Protein AF-A0A661PBF1-F1 (afdb_monomer_lite)

Foldseek 3Di:
DVVVVVVVVVVVVVVVVVVVVVVVVVPPPDLCCVVCCPVPVPVSVVCCPDVCVVVVNDPCLFFNDQDDDPPVSVSTDPGDLVSVCVPPVVVSVVCCPDPVVVVVVVVVVDPDD

Sequence (113 aa):
MKFRRFLLLVSAVAFVLALTISAQVMAAENSCISCHEKVSPGQVADWRTSKHAAEDITCADCHGSKHQKANDGDLAVLPSEHVCAECHEEQFTQFSKGKHNFGWTSLNALPIT

Radius of gyration: 22.79 Å; chains: 1; bounding box: 65×49×36 Å

pLDDT: mean 86.21, std 13.35, range [48.28, 98.31]

Secondary structure (DSSP, 8-state):
-HHHHHHHHHHHHHHHHHHHHHHHHTT---HHHHHHHHH-HHHHHHHHHSHHHHTT--HHHHH-S---STT-GGGS----HHHHHTT-HHHHHHHHHSTHHHHHHHHHTS---

Structure (mmCIF, N/CA/C/O backbone):
data_AF-A0A661PBF1-F1
#
_entry.id   AF-A0A661PBF1-F1
#
loop_
_atom_site.group_PDB
_atom_site.id
_atom_site.type_symbol
_atom_site.label_atom_id
_atom_site.label_alt_id
_atom_site.label_comp_id
_atom_site.label_asym_id
_atom_site.label_entity_id
_atom_site.label_seq_id
_atom_site.pdbx_PDB_ins_code
_atom_site.Cartn_x
_atom_site.Cartn_y
_atom_site.Cartn_z
_atom_site.occupancy
_atom_site.B_iso_or_equiv
_atom_site.auth_seq_id
_atom_site.auth_comp_id
_atom_site.auth_asym_id
_atom_site.auth_atom_id
_atom_site.pdbx_PDB_model_num
ATOM 1 N N . MET A 1 1 ? 43.554 -39.290 14.545 1.00 58.78 1 MET A N 1
ATOM 2 C CA . MET A 1 1 ? 43.744 -37.816 14.443 1.00 58.78 1 MET A CA 1
ATOM 3 C C . MET A 1 1 ? 43.283 -37.226 13.105 1.00 58.78 1 MET A C 1
ATOM 5 O O . MET A 1 1 ? 42.611 -36.205 13.129 1.00 58.78 1 MET A O 1
ATOM 9 N N . LYS A 1 2 ? 43.584 -37.845 11.950 1.00 63.50 2 LYS A N 1
ATOM 10 C CA . LYS A 1 2 ? 43.161 -37.347 10.622 1.00 63.50 2 LYS A CA 1
ATOM 11 C C . LYS A 1 2 ? 41.641 -37.437 10.375 1.00 63.50 2 LYS A C 1
ATOM 13 O O . LYS A 1 2 ? 41.062 -36.479 9.891 1.00 63.50 2 LYS A O 1
ATOM 18 N N . PHE A 1 3 ? 40.987 -38.515 10.819 1.00 68.75 3 PHE A N 1
ATOM 19 C CA . PHE A 1 3 ? 39.536 -38.724 10.650 1.00 68.75 3 PHE A CA 1
ATOM 20 C C . PHE A 1 3 ? 38.662 -37.738 11.450 1.00 68.75 3 PHE A C 1
ATOM 22 O O . PHE A 1 3 ? 37.715 -37.172 10.923 1.00 68.75 3 PHE A O 1
ATOM 29 N N . ARG A 1 4 ? 39.037 -37.440 12.702 1.00 72.69 4 ARG A N 1
ATOM 30 C CA . ARG A 1 4 ? 38.363 -36.419 13.527 1.00 72.69 4 ARG A CA 1
ATOM 31 C C . ARG A 1 4 ? 38.553 -35.005 12.965 1.00 72.69 4 ARG A C 1
ATOM 33 O O . ARG A 1 4 ? 37.629 -34.211 13.017 1.00 72.69 4 ARG A O 1
ATOM 40 N N . ARG A 1 5 ? 39.722 -34.703 12.385 1.00 70.62 5 ARG A N 1
ATOM 41 C CA . ARG A 1 5 ? 39.964 -33.438 11.668 1.00 70.62 5 ARG A CA 1
ATOM 42 C C . ARG A 1 5 ? 39.138 -33.354 10.382 1.00 70.62 5 ARG A C 1
ATOM 44 O O . ARG A 1 5 ? 38.572 -32.308 10.116 1.00 70.62 5 ARG A O 1
ATOM 51 N N . PHE A 1 6 ? 39.009 -34.455 9.645 1.00 75.62 6 PHE A N 1
ATOM 52 C CA . PHE A 1 6 ? 38.157 -34.535 8.458 1.00 75.62 6 PHE A CA 1
ATOM 53 C C . PHE A 1 6 ? 36.674 -34.304 8.794 1.00 75.62 6 PHE A C 1
ATOM 55 O O . PHE A 1 6 ? 36.042 -33.456 8.180 1.00 75.62 6 PHE A O 1
ATOM 62 N N . LEU A 1 7 ? 36.146 -34.958 9.834 1.00 75.31 7 LEU A N 1
ATOM 63 C CA . LEU A 1 7 ? 34.768 -34.749 10.302 1.00 75.31 7 LEU A CA 1
ATOM 64 C C . LEU A 1 7 ? 34.504 -33.309 10.773 1.00 75.31 7 LEU A C 1
ATOM 66 O O . LEU A 1 7 ? 33.450 -32.752 10.479 1.00 75.31 7 LEU A O 1
ATOM 70 N N . LEU A 1 8 ? 35.464 -32.689 11.467 1.00 78.00 8 LEU A N 1
ATOM 71 C CA . LEU A 1 8 ? 35.354 -31.288 11.887 1.00 78.00 8 LEU A CA 1
ATOM 72 C C . LEU A 1 8 ? 35.355 -30.325 10.693 1.00 78.00 8 LEU A C 1
ATOM 74 O O . LEU A 1 8 ? 34.602 -29.357 10.703 1.00 78.00 8 LEU A O 1
ATOM 78 N N . LEU A 1 9 ? 36.149 -30.606 9.656 1.00 79.50 9 LEU A N 1
ATOM 79 C CA . LEU A 1 9 ? 36.166 -29.807 8.429 1.00 79.50 9 LEU A CA 1
ATOM 80 C C . LEU A 1 9 ? 34.854 -29.942 7.647 1.00 79.50 9 LEU A C 1
ATOM 82 O O . LEU A 1 9 ? 34.312 -28.934 7.213 1.00 79.50 9 LEU A O 1
ATOM 86 N N . VAL A 1 10 ? 34.301 -31.153 7.524 1.00 82.19 10 VAL A N 1
ATOM 87 C CA . VAL A 1 10 ? 33.008 -31.375 6.850 1.00 82.19 10 VAL A CA 1
ATOM 88 C C . VAL A 1 10 ? 31.867 -30.671 7.592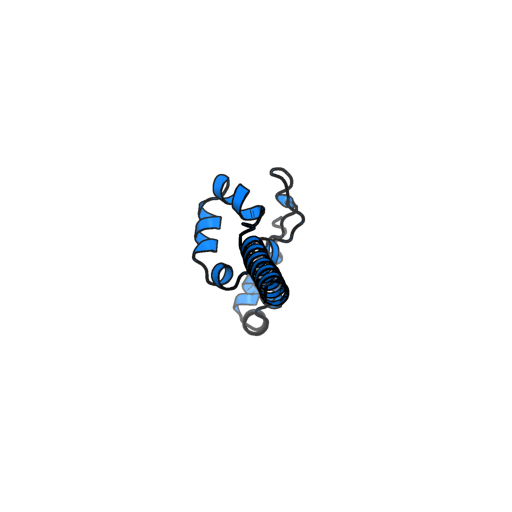 1.00 82.19 10 VAL A C 1
ATOM 90 O O . VAL A 1 10 ? 31.043 -30.016 6.962 1.00 82.19 10 VAL A O 1
ATOM 93 N N . SER A 1 11 ? 31.849 -30.742 8.927 1.00 78.94 11 SER A N 1
ATOM 94 C CA . SER A 1 11 ? 30.849 -30.049 9.751 1.00 78.94 11 SER A CA 1
ATOM 95 C C . SER A 1 11 ? 30.965 -28.522 9.647 1.00 78.94 11 SER A C 1
ATOM 97 O O . SER A 1 11 ? 29.961 -27.835 9.477 1.00 78.94 11 SER A O 1
ATOM 99 N N . ALA A 1 12 ? 32.189 -27.982 9.652 1.00 82.56 12 ALA A N 1
ATOM 100 C CA . ALA A 1 12 ? 32.421 -26.550 9.467 1.00 82.56 12 ALA A CA 1
ATOM 101 C C . ALA A 1 12 ? 31.986 -26.065 8.073 1.00 82.56 12 ALA A C 1
ATOM 103 O O . ALA A 1 12 ? 31.361 -25.015 7.961 1.00 82.56 12 ALA A O 1
ATOM 104 N N . VAL A 1 13 ? 32.257 -26.845 7.020 1.00 83.69 13 VAL A N 1
ATOM 105 C CA . VAL A 1 13 ? 31.804 -26.533 5.655 1.00 83.69 13 VAL A CA 1
ATOM 106 C C . VAL A 1 13 ? 30.278 -26.581 5.558 1.00 83.69 13 VAL A C 1
ATOM 108 O O . VAL A 1 13 ? 29.688 -25.670 4.987 1.00 83.69 13 VAL A O 1
ATOM 111 N N . ALA A 1 14 ? 29.624 -27.581 6.157 1.00 82.38 14 ALA A N 1
ATOM 112 C CA . ALA A 1 14 ? 28.163 -27.669 6.186 1.00 82.38 14 ALA A CA 1
ATOM 113 C C . ALA A 1 14 ? 27.521 -26.495 6.949 1.00 82.38 14 ALA A C 1
ATOM 115 O O . ALA A 1 14 ? 26.507 -25.956 6.510 1.00 82.38 14 ALA A O 1
ATOM 116 N N . PHE A 1 15 ? 28.134 -26.059 8.053 1.00 81.19 15 PHE A N 1
ATOM 117 C CA . PHE A 1 15 ? 27.676 -24.908 8.829 1.00 81.19 15 PHE A CA 1
ATOM 118 C C . PHE A 1 15 ? 27.818 -23.592 8.050 1.00 81.19 15 PHE A C 1
ATOM 120 O O . PHE A 1 15 ? 26.872 -22.810 7.993 1.00 81.19 15 PHE A O 1
ATOM 127 N N . VAL A 1 16 ? 28.956 -23.372 7.381 1.00 81.00 16 VAL A N 1
ATOM 128 C CA . VAL A 1 16 ? 29.162 -22.202 6.507 1.00 81.00 16 VAL A CA 1
ATOM 129 C C . VAL A 1 16 ? 28.170 -22.212 5.343 1.00 81.00 16 VAL A C 1
ATOM 131 O O . VAL A 1 16 ? 27.578 -21.177 5.046 1.00 81.00 16 VAL A O 1
ATOM 134 N N . LEU A 1 17 ? 27.923 -23.375 4.733 1.00 77.94 17 LEU A N 1
ATOM 135 C CA . LEU A 1 17 ? 26.962 -23.504 3.638 1.00 77.94 17 LEU A CA 1
ATOM 136 C C . LEU A 1 17 ? 25.526 -23.173 4.097 1.00 77.94 17 LEU A C 1
ATOM 138 O O . LEU A 1 17 ? 24.812 -22.444 3.409 1.00 77.94 17 LEU A O 1
ATOM 142 N N . ALA A 1 18 ? 25.126 -23.625 5.290 1.00 74.75 18 ALA A N 1
ATOM 143 C CA . ALA A 1 18 ? 23.822 -23.308 5.880 1.00 74.75 18 ALA A CA 1
ATOM 144 C C . ALA A 1 18 ? 23.659 -21.805 6.195 1.00 74.75 18 ALA A C 1
ATOM 146 O O . ALA A 1 18 ? 22.596 -21.226 5.954 1.00 74.75 18 ALA A O 1
ATOM 147 N N . LEU A 1 19 ? 24.728 -21.153 6.663 1.00 68.69 19 LEU A N 1
ATOM 148 C CA . LEU A 1 19 ? 24.771 -19.701 6.868 1.00 68.69 19 LEU A CA 1
ATOM 149 C C . LEU A 1 19 ? 24.626 -18.925 5.552 1.00 68.69 19 LEU A C 1
ATOM 151 O O . LEU A 1 19 ? 23.881 -17.949 5.501 1.00 68.69 19 LEU A O 1
ATOM 155 N N . THR A 1 20 ? 25.279 -19.371 4.474 1.00 65.50 20 THR A N 1
ATOM 156 C CA . THR A 1 20 ? 25.177 -18.694 3.169 1.00 65.50 20 THR A CA 1
ATOM 157 C C . THR A 1 20 ? 23.801 -18.829 2.520 1.00 65.50 20 THR A C 1
ATOM 159 O O . THR A 1 20 ? 23.336 -17.877 1.902 1.00 65.50 20 THR A O 1
ATOM 162 N N . ILE A 1 21 ? 23.116 -19.962 2.701 1.00 62.50 21 ILE A N 1
ATOM 163 C CA . ILE A 1 21 ? 21.771 -20.181 2.143 1.00 62.50 21 ILE A CA 1
ATOM 164 C C . ILE A 1 21 ? 20.742 -19.295 2.858 1.00 62.50 21 ILE A C 1
ATOM 166 O O . ILE A 1 21 ? 19.878 -18.704 2.214 1.00 62.50 21 ILE A O 1
ATOM 170 N N . SER A 1 22 ? 20.878 -19.136 4.177 1.00 58.19 22 SER A N 1
ATOM 171 C CA . SER A 1 22 ? 19.991 -18.279 4.976 1.00 58.19 22 SER A CA 1
ATOM 172 C C . SER A 1 22 ? 20.070 -16.802 4.556 1.00 58.19 22 SER A C 1
ATOM 174 O O . SER A 1 22 ? 19.063 -16.100 4.569 1.00 58.19 22 SER A O 1
ATOM 176 N N . ALA A 1 23 ? 21.244 -16.333 4.119 1.00 56.50 23 ALA A N 1
ATOM 177 C CA . ALA A 1 23 ? 21.439 -14.956 3.665 1.00 56.50 23 ALA A CA 1
ATOM 178 C C . ALA A 1 23 ? 20.782 -14.655 2.303 1.00 56.50 23 ALA A C 1
ATOM 180 O O . ALA A 1 23 ? 20.398 -13.516 2.050 1.00 56.50 23 ALA A O 1
ATOM 181 N N . GLN A 1 24 ? 20.622 -15.654 1.426 1.00 52.22 24 GLN A N 1
ATOM 182 C CA . GLN A 1 24 ? 20.016 -15.449 0.103 1.00 52.22 24 GLN A CA 1
ATOM 183 C C . GLN A 1 24 ? 18.490 -15.293 0.156 1.00 52.22 24 GLN A C 1
ATOM 185 O O . GLN A 1 24 ? 17.918 -14.650 -0.718 1.00 52.22 24 GLN A O 1
ATOM 190 N N . V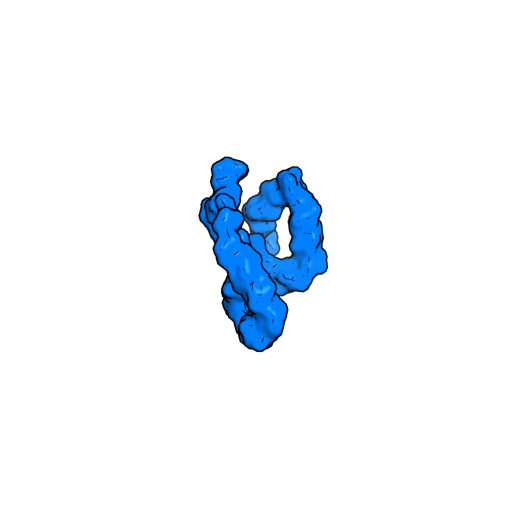AL A 1 25 ? 17.835 -15.824 1.192 1.00 53.03 25 VAL A N 1
ATOM 191 C CA . VAL A 1 25 ? 16.380 -15.685 1.388 1.00 53.03 25 VAL A CA 1
ATOM 192 C C . VAL A 1 25 ? 15.992 -14.248 1.765 1.00 53.03 25 VAL A C 1
ATOM 194 O O . VAL A 1 25 ? 14.905 -13.800 1.425 1.00 53.03 25 VAL A O 1
ATOM 197 N N . MET A 1 26 ? 16.901 -13.490 2.385 1.00 51.28 26 MET A N 1
ATOM 198 C CA . MET A 1 26 ? 16.665 -12.101 2.811 1.00 51.28 26 MET A CA 1
ATOM 199 C C . MET A 1 26 ? 16.896 -11.061 1.702 1.00 51.28 26 MET A C 1
ATOM 201 O O . MET A 1 26 ? 16.643 -9.880 1.912 1.00 51.28 26 MET A O 1
ATOM 205 N N . ALA A 1 27 ? 17.408 -11.474 0.537 1.00 48.28 27 ALA A N 1
ATOM 206 C CA . ALA A 1 27 ? 17.859 -10.570 -0.526 1.00 48.28 27 ALA A CA 1
ATOM 207 C C . ALA A 1 27 ? 17.042 -10.670 -1.825 1.00 48.28 27 ALA A C 1
ATOM 209 O O . ALA A 1 27 ? 17.430 -10.091 -2.841 1.00 48.28 27 ALA A O 1
ATOM 210 N N . ALA A 1 28 ? 15.918 -11.391 -1.820 1.00 51.19 28 ALA A N 1
ATOM 211 C CA . ALA A 1 28 ? 14.962 -11.300 -2.913 1.00 51.19 28 ALA A CA 1
ATOM 212 C C . ALA A 1 28 ? 14.197 -9.978 -2.772 1.00 51.19 28 ALA A C 1
ATOM 214 O O . ALA A 1 28 ? 13.116 -9.926 -2.191 1.00 51.19 28 ALA A O 1
ATOM 215 N N . GLU A 1 29 ? 14.787 -8.892 -3.278 1.00 59.62 29 GLU A N 1
ATOM 216 C CA . GLU A 1 29 ? 14.052 -7.657 -3.530 1.00 59.62 29 GLU A CA 1
ATOM 217 C C . GLU A 1 29 ? 12.770 -8.020 -4.293 1.00 59.62 29 GLU A C 1
ATOM 219 O O . GLU A 1 29 ? 12.824 -8.673 -5.340 1.00 59.62 29 GLU A O 1
ATOM 224 N N . ASN A 1 30 ? 11.613 -7.674 -3.720 1.00 75.75 30 ASN A N 1
ATOM 225 C CA . ASN A 1 30 ? 10.319 -8.045 -4.275 1.00 75.75 30 ASN A CA 1
ATOM 226 C C . ASN A 1 30 ? 10.255 -7.619 -5.753 1.00 75.75 30 ASN A C 1
ATOM 228 O O . ASN A 1 30 ? 10.550 -6.470 -6.089 1.00 75.75 30 ASN A O 1
ATOM 232 N N . SER A 1 31 ? 9.839 -8.537 -6.631 1.00 86.62 31 SER A N 1
ATOM 233 C CA . SER A 1 31 ? 9.632 -8.281 -8.062 1.00 86.62 31 SER A CA 1
ATOM 234 C C . SER A 1 31 ? 8.853 -6.986 -8.340 1.00 86.62 31 SER A C 1
ATOM 236 O O . SER A 1 31 ? 9.199 -6.268 -9.282 1.00 86.62 31 SER A O 1
ATOM 238 N N . CYS A 1 32 ? 7.900 -6.624 -7.468 1.00 93.75 32 CYS A N 1
ATOM 239 C CA . CYS A 1 32 ? 7.168 -5.361 -7.512 1.00 93.75 32 CYS A CA 1
ATOM 240 C C . CYS A 1 32 ? 8.114 -4.149 -7.470 1.00 93.75 32 CYS A C 1
ATOM 242 O O . CYS A 1 32 ? 8.042 -3.283 -8.337 1.00 93.75 32 CYS A O 1
ATOM 244 N N . ILE A 1 33 ? 9.048 -4.110 -6.515 1.00 95.12 33 ILE A N 1
ATOM 245 C CA . ILE A 1 33 ? 9.965 -2.981 -6.287 1.00 95.12 33 ILE A CA 1
ATOM 246 C C . ILE A 1 33 ? 10.880 -2.779 -7.495 1.00 95.12 33 ILE A C 1
ATOM 248 O O . ILE A 1 33 ? 11.001 -1.661 -7.987 1.00 95.12 33 ILE A O 1
ATOM 252 N N . SER A 1 34 ? 11.447 -3.857 -8.041 1.00 93.06 34 SER A N 1
ATOM 253 C CA . SER A 1 34 ? 12.406 -3.780 -9.158 1.00 93.06 34 SER A CA 1
ATOM 254 C C . SER A 1 34 ? 11.850 -3.089 -10.419 1.00 93.06 34 SER A C 1
ATOM 256 O O . SER A 1 34 ? 12.592 -2.470 -11.195 1.00 93.06 34 SER A O 1
ATOM 258 N N . CYS A 1 35 ? 10.534 -3.198 -10.636 1.00 94.75 35 CYS A N 1
ATOM 259 C CA . CYS A 1 35 ? 9.819 -2.531 -11.718 1.00 94.75 35 CYS A CA 1
ATOM 260 C C . CYS A 1 35 ? 9.296 -1.157 -11.272 1.00 94.75 35 CYS A C 1
ATOM 262 O O . CYS A 1 35 ? 9.537 -0.152 -11.946 1.00 94.75 35 CYS A O 1
ATOM 264 N N . HIS A 1 36 ? 8.636 -1.091 -10.112 1.00 96.56 36 HIS A N 1
ATOM 265 C CA . HIS A 1 36 ? 8.004 0.127 -9.602 1.00 96.56 36 HIS A CA 1
ATOM 266 C C . HIS A 1 36 ? 8.987 1.213 -9.182 1.00 96.56 36 HIS A C 1
ATOM 268 O O . HIS A 1 36 ? 8.637 2.387 -9.222 1.00 96.56 36 HIS A O 1
ATOM 274 N N . GLU A 1 37 ? 10.235 0.880 -8.880 1.00 96.56 37 GLU A N 1
ATOM 275 C CA . GLU A 1 37 ? 11.274 1.885 -8.667 1.00 96.56 37 GLU A CA 1
ATOM 276 C C . GLU A 1 37 ? 11.564 2.680 -9.949 1.00 96.56 37 GLU A C 1
ATOM 278 O O . GLU A 1 37 ? 11.951 3.843 -9.889 1.00 96.56 37 GLU A O 1
ATOM 283 N N . LYS A 1 38 ? 11.318 2.086 -11.123 1.00 96.19 38 LYS A N 1
ATOM 284 C CA . LYS A 1 38 ? 11.505 2.748 -12.420 1.00 96.19 38 LYS A CA 1
ATOM 285 C C . LYS A 1 38 ? 10.263 3.521 -12.850 1.00 96.19 38 LYS A C 1
ATOM 287 O O . LYS A 1 38 ? 10.396 4.614 -13.392 1.00 96.19 38 LYS A O 1
ATOM 292 N N . VAL A 1 39 ? 9.069 2.957 -12.642 1.00 96.31 39 VAL A N 1
ATOM 293 C CA . VAL A 1 39 ? 7.811 3.548 -13.144 1.00 96.31 39 VAL A CA 1
ATOM 294 C C . VAL A 1 39 ? 7.098 4.446 -12.130 1.00 96.31 39 VAL A C 1
ATOM 296 O O . VAL A 1 39 ? 6.383 5.363 -12.522 1.00 96.31 39 VAL A O 1
ATOM 299 N N . SER A 1 40 ? 7.308 4.224 -10.833 1.00 96.31 40 SER A N 1
ATOM 300 C CA . SER A 1 40 ? 6.695 4.972 -9.730 1.00 96.31 40 SER A CA 1
ATOM 301 C C . SER A 1 40 ? 7.679 5.154 -8.556 1.00 96.31 40 SER A C 1
ATOM 303 O O . SER A 1 40 ? 7.383 4.728 -7.435 1.00 96.31 40 SER A O 1
ATOM 305 N N . PRO A 1 41 ? 8.848 5.789 -8.779 1.00 97.50 41 PRO A N 1
ATOM 306 C CA . PRO A 1 41 ? 9.928 5.873 -7.788 1.00 97.50 41 PRO A CA 1
ATOM 307 C C . PRO A 1 41 ? 9.494 6.492 -6.456 1.00 97.50 41 PRO A C 1
ATOM 309 O O . PRO A 1 41 ? 9.938 6.045 -5.403 1.00 97.50 41 PRO A O 1
ATOM 312 N N . GLY A 1 42 ? 8.599 7.487 -6.490 1.00 98.19 42 GLY A N 1
ATOM 313 C CA . GLY A 1 42 ? 8.083 8.134 -5.279 1.00 98.19 42 GLY A CA 1
ATOM 314 C C . GLY A 1 42 ? 7.321 7.171 -4.366 1.00 98.19 42 GLY A C 1
ATOM 315 O O . GLY A 1 42 ? 7.590 7.129 -3.175 1.00 98.19 42 GLY A O 1
ATOM 316 N N . GLN A 1 43 ? 6.456 6.320 -4.929 1.00 97.00 43 GLN A N 1
ATOM 317 C CA . GLN A 1 43 ? 5.677 5.351 -4.144 1.00 97.00 43 GLN A CA 1
ATOM 318 C C . GLN A 1 43 ? 6.583 4.311 -3.473 1.00 97.00 43 GLN A C 1
ATOM 320 O O . GLN A 1 43 ? 6.376 3.944 -2.319 1.00 97.00 43 GLN A O 1
ATOM 325 N N . VAL A 1 44 ? 7.627 3.865 -4.180 1.00 97.50 44 VAL A N 1
ATOM 326 C CA . VAL A 1 44 ? 8.626 2.949 -3.615 1.00 97.50 44 VAL A CA 1
ATOM 327 C C . VAL A 1 44 ? 9.447 3.632 -2.521 1.00 97.50 44 VAL A C 1
ATOM 329 O O . VAL A 1 44 ? 9.708 3.017 -1.489 1.00 97.50 44 VAL A O 1
ATOM 332 N N . ALA A 1 45 ? 9.842 4.893 -2.713 1.00 97.75 45 ALA A N 1
ATOM 333 C CA . ALA A 1 45 ? 10.565 5.658 -1.700 1.00 97.75 45 ALA A CA 1
ATOM 334 C C . ALA A 1 45 ? 9.727 5.859 -0.425 1.00 97.75 45 ALA A C 1
ATOM 3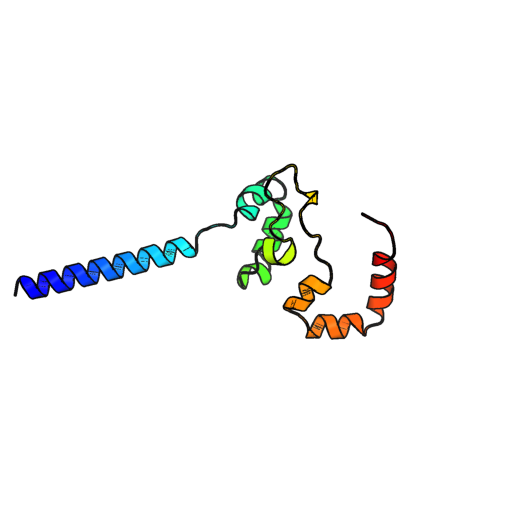36 O O . ALA A 1 45 ? 10.227 5.628 0.679 1.00 97.75 45 ALA A O 1
ATOM 337 N N . ASP A 1 46 ? 8.446 6.202 -0.572 1.00 98.31 46 ASP A N 1
ATOM 338 C CA . ASP A 1 46 ? 7.515 6.348 0.549 1.00 98.31 46 ASP A CA 1
ATOM 339 C C . ASP A 1 46 ? 7.354 5.022 1.303 1.00 98.31 46 ASP A C 1
ATOM 341 O O . ASP A 1 46 ? 7.506 4.981 2.525 1.00 98.31 46 ASP A O 1
ATOM 345 N N . TRP A 1 47 ? 7.150 3.911 0.584 1.00 97.38 47 TRP A N 1
ATOM 346 C CA . TRP A 1 47 ? 7.078 2.587 1.203 1.00 97.38 47 TRP A CA 1
ATOM 347 C C . TRP A 1 47 ? 8.369 2.239 1.957 1.00 97.38 47 TRP A C 1
ATOM 349 O O . TRP A 1 47 ? 8.285 1.889 3.134 1.00 97.38 47 TRP A O 1
ATOM 359 N N . ARG A 1 48 ? 9.554 2.417 1.352 1.00 96.12 48 ARG A N 1
ATOM 360 C CA . ARG A 1 48 ? 10.859 2.088 1.971 1.00 96.12 48 ARG A CA 1
ATOM 361 C C . ARG A 1 48 ? 11.116 2.826 3.287 1.00 96.12 48 ARG A C 1
ATOM 363 O O . ARG A 1 48 ? 11.846 2.316 4.131 1.00 96.12 48 ARG A O 1
ATOM 370 N N . THR A 1 49 ? 10.553 4.021 3.460 1.00 97.56 49 THR A N 1
ATOM 371 C CA . THR A 1 49 ? 10.707 4.814 4.695 1.00 97.56 49 THR A CA 1
ATOM 372 C C . THR A 1 49 ? 9.604 4.560 5.726 1.00 97.56 49 THR A C 1
ATOM 374 O O . THR A 1 49 ? 9.681 5.056 6.852 1.00 97.56 49 THR A O 1
ATOM 377 N N . SER A 1 50 ? 8.585 3.778 5.369 1.00 97.69 50 SER A N 1
ATOM 378 C CA . SER A 1 50 ? 7.447 3.475 6.230 1.00 97.69 50 SER A CA 1
ATOM 379 C C . SER A 1 50 ? 7.757 2.397 7.272 1.00 97.69 50 SER A C 1
ATOM 381 O O . SER A 1 50 ? 8.681 1.594 7.136 1.00 97.69 50 SER A O 1
ATOM 383 N N . LYS A 1 51 ? 6.919 2.327 8.312 1.00 97.81 51 LYS A N 1
ATOM 384 C CA . LYS A 1 51 ? 6.943 1.210 9.266 1.00 97.81 51 LYS A CA 1
ATOM 385 C C . LYS A 1 51 ? 6.557 -0.119 8.625 1.00 97.81 51 LYS A C 1
ATOM 387 O O . LYS A 1 51 ? 7.115 -1.130 9.010 1.00 97.81 51 LYS A O 1
ATOM 392 N N . HIS A 1 52 ? 5.685 -0.115 7.621 1.00 96.56 52 HIS A N 1
ATOM 393 C CA . HIS A 1 52 ? 5.294 -1.333 6.915 1.00 96.56 52 HIS A CA 1
ATOM 394 C C . HIS A 1 52 ? 6.490 -2.022 6.253 1.00 96.56 52 HIS A C 1
ATOM 396 O O . HIS A 1 52 ? 6.636 -3.226 6.403 1.00 96.56 52 HIS A O 1
ATOM 402 N N . ALA A 1 53 ? 7.399 -1.270 5.626 1.00 95.62 53 ALA A N 1
ATOM 403 C CA . ALA A 1 53 ? 8.627 -1.856 5.086 1.00 95.62 53 ALA A CA 1
ATOM 404 C C . ALA A 1 53 ? 9.560 -2.403 6.178 1.00 95.62 53 ALA A C 1
ATOM 406 O O . ALA A 1 53 ? 10.216 -3.415 5.965 1.00 95.62 53 ALA A O 1
ATOM 407 N N . ALA A 1 54 ? 9.624 -1.744 7.341 1.00 95.38 54 ALA A N 1
ATOM 408 C CA . ALA A 1 54 ? 10.442 -2.201 8.466 1.00 95.38 54 ALA A CA 1
ATOM 409 C C . ALA A 1 54 ? 9.897 -3.473 9.141 1.00 95.38 54 ALA A C 1
ATOM 411 O O . ALA A 1 54 ? 10.670 -4.199 9.756 1.00 95.38 54 ALA A O 1
ATOM 412 N N . GLU A 1 55 ? 8.592 -3.723 9.021 1.00 95.75 55 GLU A N 1
ATOM 413 C CA . GLU A 1 55 ? 7.896 -4.909 9.538 1.00 95.75 55 GLU A CA 1
ATOM 414 C C . GLU A 1 55 ? 7.604 -5.937 8.424 1.00 95.75 55 GLU A C 1
ATOM 416 O O . GLU A 1 55 ? 6.668 -6.725 8.534 1.00 95.75 55 GLU A O 1
ATOM 421 N N . ASP A 1 56 ? 8.373 -5.905 7.328 1.00 92.38 56 ASP A N 1
ATOM 422 C CA . ASP A 1 56 ? 8.308 -6.855 6.207 1.00 92.38 56 ASP A CA 1
ATOM 423 C C . ASP A 1 56 ? 6.951 -6.937 5.466 1.00 92.38 56 ASP A C 1
ATOM 425 O O . A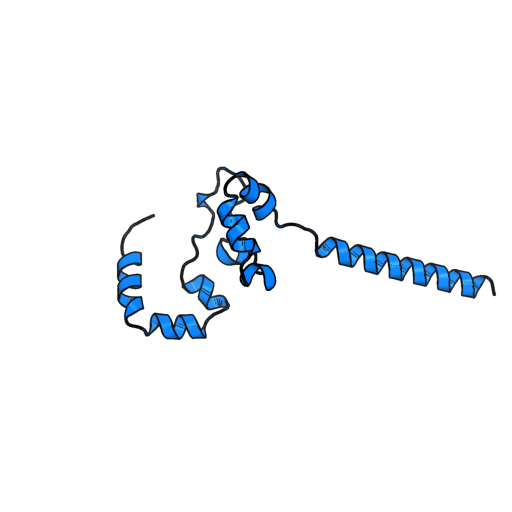SP A 1 56 ? 6.697 -7.893 4.732 1.00 92.38 56 ASP A O 1
ATOM 429 N N . ILE A 1 57 ? 6.093 -5.914 5.574 1.00 94.75 57 ILE A N 1
ATOM 430 C CA . ILE A 1 57 ? 4.851 -5.809 4.791 1.00 94.75 57 ILE A CA 1
ATOM 431 C C . ILE A 1 57 ? 5.178 -5.346 3.368 1.00 94.75 57 ILE A C 1
ATOM 433 O O . ILE A 1 57 ? 5.668 -4.235 3.125 1.00 94.75 57 ILE A O 1
ATOM 437 N N . THR A 1 58 ? 4.879 -6.204 2.403 1.00 94.94 58 THR A N 1
ATOM 438 C CA . THR A 1 58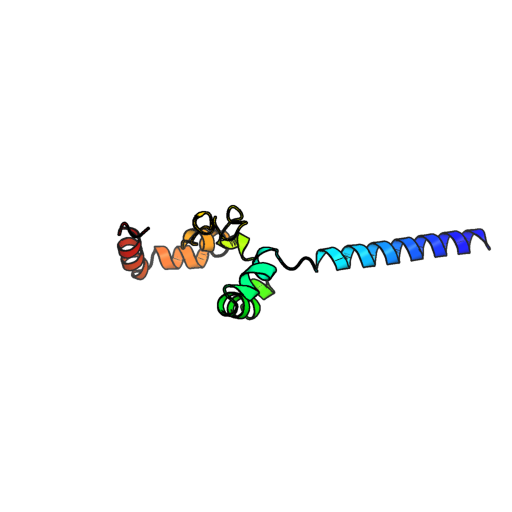 ? 5.192 -6.046 0.985 1.00 94.94 58 THR A CA 1
ATOM 439 C C . THR A 1 58 ? 4.075 -5.346 0.208 1.00 94.94 58 THR A C 1
ATOM 441 O O . THR A 1 58 ? 2.949 -5.180 0.669 1.00 94.94 58 THR A O 1
ATOM 444 N N . CYS A 1 59 ? 4.364 -4.967 -1.041 1.00 95.75 59 CYS A N 1
ATOM 445 C CA . CYS A 1 59 ? 3.369 -4.395 -1.951 1.00 95.75 59 CYS A CA 1
ATOM 446 C C . CYS A 1 59 ? 2.163 -5.331 -2.158 1.00 95.75 59 CYS A C 1
ATOM 448 O O . CYS A 1 59 ? 1.026 -4.870 -2.237 1.00 95.75 59 CYS A O 1
ATOM 450 N N . ALA A 1 60 ? 2.417 -6.641 -2.254 1.00 95.06 60 ALA A N 1
ATOM 451 C CA . ALA A 1 60 ? 1.405 -7.642 -2.576 1.00 95.06 60 ALA A CA 1
ATOM 452 C C . ALA A 1 60 ? 0.475 -7.954 -1.397 1.00 95.06 60 ALA A C 1
ATOM 454 O O . ALA A 1 60 ? -0.652 -8.383 -1.630 1.00 95.06 60 ALA A O 1
ATOM 455 N N . ASP A 1 61 ? 0.906 -7.689 -0.161 1.00 95.50 61 ASP A N 1
ATOM 456 C CA . ASP A 1 61 ? 0.064 -7.878 1.026 1.00 95.50 61 ASP A CA 1
ATOM 457 C C . ASP A 1 61 ? -1.138 -6.923 1.014 1.00 95.50 61 ASP A C 1
ATOM 459 O O . ASP A 1 61 ? -2.216 -7.276 1.477 1.00 95.50 61 ASP A O 1
ATOM 463 N N . CYS A 1 62 ? -0.992 -5.746 0.392 1.00 95.94 62 CYS A N 1
ATOM 464 C CA . CYS A 1 62 ? -2.096 -4.806 0.198 1.00 95.94 62 CYS A CA 1
ATOM 465 C C . CYS A 1 62 ? -2.732 -4.915 -1.198 1.00 95.94 62 CYS A C 1
ATOM 467 O O . CYS A 1 62 ? -3.954 -4.892 -1.339 1.00 95.94 62 CYS A O 1
ATOM 469 N N . HIS A 1 63 ? -1.908 -5.001 -2.246 1.00 95.88 63 HIS A N 1
ATOM 470 C CA . HIS A 1 63 ? -2.352 -4.898 -3.642 1.00 95.88 63 HIS A CA 1
ATOM 471 C C . HIS A 1 63 ? -2.633 -6.251 -4.318 1.00 95.88 63 HIS A C 1
ATOM 473 O O . HIS A 1 63 ? -3.038 -6.295 -5.482 1.00 95.88 63 HIS A O 1
ATOM 479 N N . GLY A 1 64 ? -2.434 -7.365 -3.616 1.00 93.88 64 GLY A N 1
ATOM 480 C CA . GLY A 1 64 ? -2.528 -8.706 -4.182 1.00 93.88 64 GLY A CA 1
ATOM 481 C C . GLY A 1 64 ? -1.397 -9.030 -5.168 1.00 93.88 64 GLY A C 1
ATOM 482 O O . GLY A 1 64 ? -0.442 -8.279 -5.346 1.00 93.88 64 GLY A O 1
ATOM 483 N N . SER A 1 65 ? -1.509 -10.187 -5.825 1.00 94.19 65 SER A N 1
ATOM 484 C CA . SER A 1 65 ? -0.445 -10.772 -6.664 1.00 94.19 65 SER A CA 1
ATOM 485 C C . SER A 1 65 ? -0.843 -11.010 -8.127 1.00 94.19 65 SER A C 1
ATOM 487 O O . SER A 1 65 ? -0.102 -11.633 -8.890 1.00 94.19 65 SER A O 1
ATOM 489 N N . LYS A 1 66 ? -2.035 -10.555 -8.535 1.00 95.56 66 LYS A N 1
ATOM 490 C CA . LYS A 1 66 ? -2.550 -10.791 -9.894 1.00 95.56 66 LYS A CA 1
ATOM 491 C C . LYS A 1 66 ? -1.900 -9.887 -10.942 1.00 95.56 66 LYS A C 1
ATOM 493 O O . LYS A 1 66 ? -1.725 -10.336 -12.070 1.00 95.56 66 LYS A O 1
ATOM 498 N N . HIS A 1 67 ? -1.524 -8.667 -10.564 1.00 95.62 67 HIS A N 1
ATOM 499 C CA . HIS A 1 67 ? -0.718 -7.775 -11.392 1.00 95.62 67 HIS A CA 1
ATOM 500 C C . HIS A 1 67 ? 0.731 -8.268 -11.445 1.00 95.62 67 HIS A C 1
ATOM 502 O O . HIS A 1 67 ? 1.375 -8.430 -10.407 1.00 95.62 67 HIS A O 1
ATOM 508 N N . GLN A 1 68 ? 1.242 -8.522 -12.648 1.00 93.06 68 GLN A N 1
ATOM 509 C CA . GLN A 1 68 ? 2.602 -9.031 -12.863 1.00 93.06 68 GLN A CA 1
ATOM 510 C C . GLN A 1 68 ? 3.302 -8.389 -14.068 1.00 93.06 68 GLN A C 1
ATOM 512 O O . GLN A 1 68 ? 4.506 -8.583 -14.258 1.00 93.06 68 GLN A O 1
ATOM 517 N N . LYS A 1 69 ? 2.577 -7.646 -14.911 1.00 94.75 69 LYS A N 1
ATOM 518 C CA . LYS A 1 69 ? 3.073 -7.068 -16.163 1.00 94.75 69 LYS A CA 1
ATOM 519 C C . LYS A 1 69 ? 2.602 -5.631 -16.312 1.00 94.75 69 LYS A C 1
ATOM 521 O O . LYS A 1 69 ? 1.544 -5.242 -15.845 1.00 94.75 69 LYS A O 1
ATOM 526 N N . ALA A 1 70 ? 3.343 -4.840 -17.080 1.00 94.38 70 ALA A N 1
ATOM 527 C CA . ALA A 1 70 ? 3.021 -3.428 -17.292 1.00 94.38 70 ALA A CA 1
ATOM 528 C C . ALA A 1 70 ? 1.592 -3.161 -17.819 1.00 94.38 70 ALA A C 1
ATOM 530 O O . ALA A 1 70 ? 1.070 -2.070 -17.620 1.00 94.38 70 ALA A O 1
ATOM 531 N N . ASN A 1 71 ? 0.968 -4.128 -18.498 1.00 96.06 71 ASN A N 1
ATOM 532 C CA . ASN A 1 71 ? -0.357 -3.992 -19.102 1.00 96.06 71 ASN A CA 1
ATOM 533 C C . ASN A 1 71 ? -1.495 -4.664 -18.315 1.00 96.06 71 ASN A C 1
ATOM 535 O O . ASN A 1 71 ? -2.600 -4.715 -18.841 1.00 96.06 71 ASN A O 1
ATOM 539 N N . ASP A 1 72 ? -1.233 -5.193 -17.118 1.00 96.25 72 ASP A N 1
ATOM 540 C CA . ASP A 1 72 ? -2.247 -5.812 -16.250 1.00 96.25 72 ASP A CA 1
ATOM 541 C C . ASP A 1 72 ? -2.368 -5.094 -14.892 1.00 96.25 72 ASP A C 1
ATOM 543 O O . ASP A 1 72 ? -2.711 -5.693 -13.874 1.00 96.25 72 ASP A O 1
ATOM 547 N N . GLY A 1 73 ? -2.057 -3.791 -14.871 1.00 93.50 73 GLY A N 1
ATOM 548 C CA . GLY A 1 73 ? -2.142 -2.944 -13.674 1.00 93.50 73 GLY A CA 1
ATOM 549 C C . GLY A 1 73 ? -3.548 -2.859 -13.076 1.00 93.50 73 GLY A C 1
ATOM 550 O O . GLY A 1 73 ? -3.691 -2.688 -11.871 1.00 93.50 73 GLY A O 1
ATOM 551 N N . ASP A 1 74 ? -4.580 -3.051 -13.894 1.00 94.56 74 ASP A N 1
ATOM 552 C CA . ASP A 1 74 ? -5.985 -3.152 -13.489 1.00 94.56 74 ASP A CA 1
ATOM 553 C C . ASP A 1 74 ? -6.296 -4.413 -12.664 1.00 94.56 74 ASP A C 1
ATOM 555 O O . ASP A 1 74 ? -7.308 -4.459 -11.967 1.00 94.56 74 ASP A O 1
ATOM 559 N N . LEU A 1 75 ? -5.422 -5.426 -12.694 1.00 95.94 75 LEU A N 1
ATOM 560 C CA . LEU A 1 75 ? -5.544 -6.612 -11.843 1.00 95.94 75 LEU A CA 1
ATOM 561 C C . LEU A 1 75 ? -5.014 -6.390 -10.420 1.00 95.94 75 LEU A C 1
ATOM 563 O O . LEU A 1 75 ? -5.188 -7.273 -9.572 1.00 95.94 75 LEU A O 1
ATOM 567 N N . ALA A 1 76 ? -4.353 -5.261 -10.151 1.00 94.94 76 ALA A N 1
ATOM 568 C CA . ALA A 1 76 ? -3.953 -4.894 -8.801 1.00 94.94 76 ALA A CA 1
ATOM 569 C C . ALA A 1 76 ? -5.188 -4.541 -7.964 1.00 94.94 76 ALA A C 1
ATOM 571 O O . ALA A 1 76 ? -6.124 -3.887 -8.421 1.00 94.94 76 ALA A O 1
ATOM 572 N N . VAL A 1 77 ? -5.179 -4.957 -6.703 1.00 92.69 77 VAL A N 1
ATOM 573 C CA . VAL A 1 77 ? -6.197 -4.558 -5.736 1.00 92.69 77 VAL A CA 1
ATOM 574 C C . VAL A 1 77 ? -5.908 -3.124 -5.314 1.00 92.69 77 VAL A C 1
ATOM 576 O O . VAL A 1 77 ? -4.798 -2.804 -4.886 1.00 92.69 77 VAL A O 1
ATOM 579 N N . LEU A 1 78 ? -6.912 -2.254 -5.405 1.00 91.69 78 LEU A N 1
ATOM 580 C CA . LEU A 1 78 ? -6.894 -1.000 -4.666 1.00 91.69 78 LEU A CA 1
ATOM 581 C C . LEU A 1 78 ? -7.329 -1.314 -3.224 1.00 91.69 78 LEU A C 1
ATOM 583 O O . LEU A 1 78 ? -8.481 -1.718 -3.035 1.00 91.69 78 LEU A O 1
ATOM 587 N N . PRO A 1 79 ? -6.443 -1.203 -2.217 1.00 92.50 79 PRO A N 1
ATOM 588 C CA . PRO A 1 79 ? -6.754 -1.673 -0.874 1.00 92.50 79 PRO A CA 1
ATOM 589 C C . PRO A 1 79 ? -7.890 -0.840 -0.275 1.00 92.50 79 PRO A C 1
ATOM 591 O O . PRO A 1 79 ? -7.766 0.375 -0.124 1.00 92.50 79 PRO A O 1
ATOM 594 N N . SER A 1 80 ? -9.000 -1.497 0.062 1.00 90.25 80 SER A N 1
ATOM 595 C CA . SER A 1 80 ? -10.036 -0.890 0.902 1.00 90.25 80 SER A CA 1
ATOM 596 C C . SER A 1 80 ? -9.626 -0.957 2.373 1.00 90.25 80 SER A C 1
ATOM 598 O O . SER A 1 80 ? -8.672 -1.644 2.744 1.00 90.25 80 SER A O 1
ATOM 600 N N . GLU A 1 81 ? -10.395 -0.308 3.241 1.00 91.38 81 GLU A N 1
ATOM 601 C CA . GLU A 1 81 ? -10.220 -0.376 4.691 1.00 91.38 81 GLU A CA 1
ATOM 602 C C . GLU A 1 81 ? -10.259 -1.811 5.245 1.00 91.38 81 GLU A C 1
ATOM 604 O O . GLU A 1 81 ? -9.701 -2.072 6.310 1.00 91.38 81 GLU A O 1
ATOM 609 N N . HIS A 1 82 ? -10.889 -2.744 4.523 1.00 92.06 82 HIS A N 1
ATOM 610 C CA . HIS A 1 82 ? -10.994 -4.143 4.930 1.00 92.06 82 HIS A CA 1
ATOM 611 C C . HIS A 1 82 ? -9.659 -4.880 4.816 1.00 92.06 82 HIS A C 1
ATOM 613 O O . HIS A 1 82 ? -9.385 -5.737 5.646 1.00 92.06 82 HIS A O 1
ATOM 619 N N . VAL A 1 83 ? -8.808 -4.513 3.850 1.00 95.25 83 VAL A N 1
ATOM 620 C CA . VAL A 1 83 ? -7.454 -5.083 3.729 1.00 95.25 83 VAL A CA 1
ATOM 621 C C . VAL A 1 83 ? -6.621 -4.686 4.945 1.00 95.25 83 VAL A C 1
ATOM 623 O O . VAL A 1 83 ? -5.952 -5.511 5.555 1.00 95.25 83 VAL A O 1
ATOM 626 N N . CYS A 1 84 ? -6.739 -3.428 5.381 1.00 95.56 84 CYS A N 1
ATOM 627 C CA . CYS A 1 84 ? -6.081 -2.956 6.596 1.00 95.56 84 CYS A CA 1
ATOM 628 C C . CYS A 1 84 ? -6.549 -3.732 7.840 1.00 95.56 84 CYS A C 1
ATOM 630 O O . CYS A 1 84 ? -5.757 -3.965 8.750 1.00 95.56 84 CYS A O 1
ATOM 632 N N . ALA A 1 85 ? -7.827 -4.127 7.889 1.00 96.31 85 ALA A N 1
ATOM 633 C CA . ALA A 1 85 ? -8.427 -4.824 9.025 1.00 96.31 85 ALA A CA 1
ATOM 634 C C . ALA A 1 85 ? -7.864 -6.236 9.253 1.00 96.31 85 ALA A C 1
ATOM 636 O O . ALA A 1 85 ? -7.976 -6.740 10.367 1.00 96.31 85 ALA A O 1
ATOM 637 N N . GLU A 1 86 ? -7.221 -6.844 8.249 1.00 96.00 86 GLU A N 1
ATOM 638 C CA . GLU A 1 86 ? -6.561 -8.151 8.386 1.00 96.00 86 GLU A CA 1
ATOM 639 C C . GLU A 1 86 ? -5.437 -8.122 9.437 1.00 96.00 86 GLU A C 1
ATOM 641 O O . GLU A 1 86 ? -5.210 -9.117 10.124 1.00 96.00 86 GLU A O 1
ATOM 646 N N . CYS A 1 87 ? -4.795 -6.960 9.617 1.00 97.81 87 CYS A N 1
ATOM 647 C CA . CYS A 1 87 ? -3.759 -6.730 10.632 1.00 97.81 87 CYS A CA 1
ATOM 648 C C . CYS A 1 87 ? -4.165 -5.690 11.698 1.00 97.81 87 CYS A C 1
ATOM 650 O O . CYS A 1 87 ? -3.660 -5.724 12.819 1.00 97.81 87 CYS A O 1
ATOM 652 N N . HIS A 1 88 ? -5.072 -4.762 11.376 1.00 97.50 88 HIS A N 1
ATOM 653 C CA . HIS A 1 88 ? -5.462 -3.619 12.215 1.00 97.50 88 HIS A CA 1
ATOM 654 C C . HIS A 1 88 ? -6.951 -3.642 12.600 1.00 97.50 88 HIS A C 1
ATOM 656 O O . HIS A 1 88 ? -7.673 -2.652 12.445 1.00 97.50 88 HIS A O 1
ATOM 662 N N . GLU A 1 89 ? -7.429 -4.780 13.108 1.00 97.62 89 GLU A N 1
ATOM 663 C CA . GLU A 1 89 ? -8.842 -4.992 13.458 1.00 97.62 89 GLU A CA 1
ATOM 664 C C . GLU A 1 89 ? -9.375 -3.962 14.471 1.00 97.62 89 GLU A C 1
ATOM 666 O O . GLU A 1 89 ? -10.502 -3.470 14.341 1.00 97.62 89 GLU A O 1
ATOM 671 N N . GLU A 1 90 ? -8.569 -3.590 15.471 1.00 97.50 90 GLU A N 1
ATOM 672 C CA . GLU A 1 90 ? -8.978 -2.620 16.490 1.00 97.50 90 GLU A CA 1
ATOM 673 C C . GLU A 1 90 ? -9.234 -1.241 15.870 1.00 97.50 90 GLU A C 1
ATOM 675 O O . GLU A 1 90 ? -10.303 -0.654 16.069 1.00 97.50 90 GLU A O 1
ATOM 680 N N . GLN A 1 91 ? -8.285 -0.738 15.076 1.00 96.69 91 GLN A N 1
ATOM 681 C CA . GLN A 1 91 ? -8.390 0.561 14.411 1.00 96.69 91 GLN A CA 1
ATOM 682 C C . GLN A 1 91 ? -9.546 0.563 13.410 1.00 96.69 91 GLN A C 1
ATOM 684 O O . GLN A 1 91 ? -10.315 1.525 13.363 1.00 96.69 91 GLN A O 1
ATOM 689 N N . PHE A 1 92 ? -9.725 -0.528 12.662 1.00 94.94 92 PHE A N 1
ATOM 690 C CA . PHE A 1 92 ? -10.867 -0.697 11.768 1.00 94.94 92 PHE A CA 1
ATOM 691 C C . PHE A 1 92 ? -12.198 -0.666 12.533 1.00 94.94 92 PHE A C 1
ATOM 693 O O . PHE A 1 92 ? -13.136 0.029 12.137 1.00 94.94 92 PHE A O 1
ATOM 700 N N . THR A 1 93 ? -12.290 -1.352 13.672 1.00 94.88 93 THR A N 1
ATOM 701 C CA . THR A 1 93 ? -13.497 -1.363 14.512 1.00 94.88 93 THR A CA 1
ATOM 702 C C . THR A 1 93 ? -13.804 0.022 15.082 1.00 94.88 93 THR A C 1
ATOM 704 O O . THR A 1 93 ? -14.966 0.433 15.146 1.00 94.88 93 THR A O 1
ATOM 707 N N . GLN A 1 94 ? -12.778 0.767 15.492 1.00 94.69 94 GLN A N 1
ATOM 708 C CA . GLN A 1 94 ? -12.931 2.144 15.959 1.00 94.69 94 GLN A CA 1
ATOM 709 C C . GLN A 1 94 ? -13.390 3.070 14.827 1.00 94.69 94 GLN A C 1
ATOM 711 O O . GLN A 1 94 ? -14.330 3.847 15.010 1.00 94.69 94 GLN A O 1
ATOM 716 N N . PHE A 1 95 ? -12.768 2.962 13.650 1.00 93.56 95 PHE A N 1
ATOM 717 C CA . PHE A 1 95 ? -13.119 3.749 12.472 1.00 93.56 95 PHE A CA 1
ATOM 718 C C . PHE A 1 95 ? -14.549 3.467 12.011 1.00 93.56 95 PHE A C 1
ATOM 720 O O . PHE A 1 95 ? -15.335 4.404 11.883 1.00 93.56 95 PHE A O 1
ATOM 727 N N . SER A 1 96 ? -14.906 2.192 11.837 1.00 90.94 96 SER A N 1
ATOM 728 C CA . SER A 1 96 ? -16.213 1.755 11.327 1.00 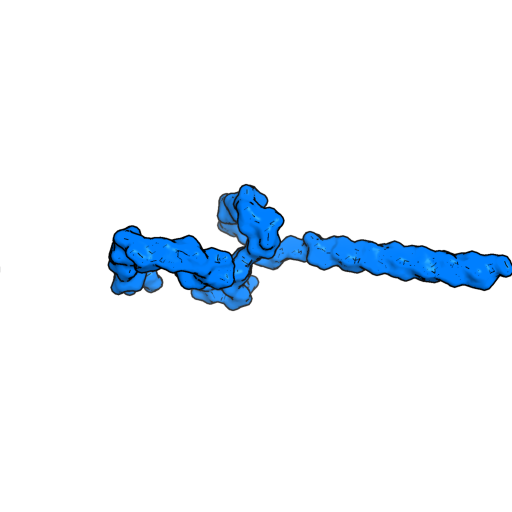90.94 96 SER A CA 1
ATOM 729 C C . SER A 1 96 ? -17.382 2.192 12.214 1.00 90.94 96 SER A C 1
ATOM 731 O O . SER A 1 96 ? -18.459 2.510 11.706 1.00 90.94 96 SER A O 1
ATOM 733 N N . LYS A 1 97 ? -17.167 2.281 13.533 1.00 90.75 97 LYS A N 1
ATOM 734 C CA . LYS A 1 97 ? -18.141 2.814 14.505 1.00 90.75 97 LYS A CA 1
ATOM 735 C C . LYS A 1 97 ? -18.126 4.345 14.606 1.00 90.75 97 LYS A C 1
ATOM 737 O O . LYS A 1 97 ? -19.001 4.930 15.244 1.00 90.75 97 LYS A O 1
ATOM 742 N N . GLY A 1 98 ? -17.128 5.002 14.023 1.00 89.38 98 GLY A N 1
ATOM 743 C CA . GLY A 1 98 ? -16.945 6.447 14.057 1.00 89.38 98 GLY A CA 1
ATOM 744 C C . GLY A 1 98 ? -17.768 7.187 13.001 1.00 89.38 98 GLY A C 1
ATOM 745 O O . GLY A 1 98 ? -18.110 6.661 11.946 1.00 89.38 98 GLY A O 1
ATOM 746 N N . LYS A 1 99 ? -18.034 8.477 13.245 1.00 88.38 99 LYS A N 1
ATOM 747 C CA . LYS A 1 99 ? -18.792 9.330 12.308 1.00 88.38 99 LYS A CA 1
ATOM 748 C C . LYS A 1 99 ? -18.106 9.499 10.946 1.00 88.38 99 LYS A C 1
ATOM 750 O O . LYS A 1 99 ? -18.791 9.696 9.949 1.00 88.38 99 LYS A O 1
ATOM 755 N N . HIS A 1 100 ? -16.774 9.410 10.895 1.00 85.50 100 HIS A N 1
ATOM 756 C CA . HIS A 1 100 ? -16.019 9.496 9.640 1.00 85.50 100 HIS A CA 1
ATOM 757 C C . HIS A 1 100 ? -16.348 8.347 8.673 1.00 85.50 100 HIS A C 1
ATOM 759 O O . HIS A 1 100 ? -16.316 8.558 7.461 1.00 85.50 100 HIS A O 1
ATOM 765 N N . ASN A 1 101 ? -16.771 7.181 9.180 1.00 89.25 101 ASN A N 1
ATOM 766 C CA . ASN A 1 101 ? -17.186 6.066 8.333 1.00 89.25 101 ASN A CA 1
ATOM 767 C C . ASN A 1 101 ? -18.446 6.380 7.503 1.00 89.25 101 ASN A C 1
ATOM 769 O O . ASN A 1 101 ? -18.614 5.844 6.414 1.00 89.25 101 ASN A O 1
ATOM 773 N N . PHE A 1 102 ? -19.317 7.299 7.938 1.00 86.06 102 PHE A N 1
ATOM 774 C CA . PHE A 1 102 ? -20.472 7.705 7.123 1.00 86.06 102 PHE A CA 1
ATOM 775 C C . PHE A 1 102 ? -20.055 8.446 5.845 1.00 86.06 102 PHE A C 1
ATOM 777 O O . PHE A 1 102 ? -20.654 8.252 4.784 1.00 86.06 102 PHE A O 1
ATOM 784 N N . GLY A 1 103 ? -18.999 9.262 5.928 1.00 86.50 103 GLY A N 1
ATOM 785 C CA . GLY A 1 103 ? -18.402 9.904 4.756 1.00 86.50 103 GLY A CA 1
ATOM 786 C C . GLY A 1 103 ? -17.754 8.876 3.830 1.00 86.50 103 GLY A C 1
ATOM 787 O O . GLY A 1 103 ? -17.981 8.906 2.625 1.00 86.50 103 GLY A O 1
ATOM 788 N N . TRP A 1 104 ? -17.032 7.916 4.409 1.00 86.06 104 TRP A N 1
ATOM 789 C CA . TRP A 1 104 ? -16.416 6.810 3.674 1.00 86.06 104 TRP A CA 1
ATOM 790 C C . TRP A 1 104 ? -17.444 5.928 2.951 1.00 86.06 104 TRP A C 1
ATOM 792 O O . TRP A 1 104 ? -17.304 5.652 1.765 1.00 86.06 104 TRP A O 1
ATOM 802 N N . THR A 1 105 ? -18.544 5.586 3.627 1.00 84.00 105 THR A N 1
ATOM 803 C CA . THR A 1 105 ? -19.678 4.853 3.040 1.00 84.00 105 THR A CA 1
ATOM 804 C C . THR A 1 105 ? -20.251 5.601 1.839 1.00 84.00 105 THR A C 1
ATOM 806 O O . THR A 1 105 ? -20.545 4.999 0.812 1.00 84.00 105 THR A O 1
ATOM 809 N N . SER A 1 106 ? -20.381 6.926 1.947 1.00 86.69 106 SER A N 1
ATOM 810 C CA . SER A 1 106 ? -20.884 7.760 0.852 1.00 86.69 106 SER A CA 1
ATOM 811 C C . SER A 1 106 ? -19.911 7.805 -0.330 1.00 86.69 106 SER A C 1
ATOM 813 O O . SER A 1 106 ? -20.354 7.731 -1.471 1.00 86.69 106 SER A O 1
ATOM 815 N N . LEU A 1 107 ? -18.600 7.889 -0.068 1.00 83.19 107 LEU A N 1
ATOM 816 C CA . LEU A 1 107 ? -17.561 7.854 -1.101 1.00 83.19 107 LEU A CA 1
ATOM 817 C C . LEU A 1 107 ? -17.583 6.525 -1.871 1.00 83.19 107 LEU A C 1
ATOM 819 O O . LEU A 1 107 ? -17.589 6.538 -3.097 1.00 83.19 107 LEU A O 1
ATOM 823 N N . ASN A 1 108 ? -17.664 5.399 -1.158 1.00 80.75 108 ASN A N 1
ATOM 824 C CA . ASN A 1 108 ? -17.668 4.059 -1.757 1.00 80.75 108 ASN A CA 1
ATOM 825 C C . ASN A 1 108 ? -18.996 3.677 -2.427 1.00 80.75 108 ASN A C 1
ATOM 827 O O . ASN A 1 108 ? -19.041 2.725 -3.200 1.00 80.75 108 ASN A O 1
ATOM 831 N N . ALA A 1 109 ? -20.087 4.391 -2.137 1.00 83.00 109 ALA A N 1
ATOM 832 C CA . ALA A 1 109 ? -21.369 4.198 -2.813 1.00 83.00 109 ALA A CA 1
ATOM 833 C C . ALA A 1 109 ? -21.411 4.837 -4.213 1.00 83.00 109 ALA A C 1
ATOM 835 O O . ALA A 1 109 ? -22.344 4.583 -4.979 1.00 83.00 109 ALA A O 1
ATOM 836 N N . LEU A 1 110 ? -20.429 5.678 -4.555 1.00 78.62 110 LEU A N 1
ATOM 837 C CA . LEU A 1 110 ? -20.305 6.242 -5.891 1.00 78.62 110 LEU A CA 1
ATOM 838 C C . LEU A 1 110 ? -19.705 5.184 -6.834 1.00 78.62 110 LEU A C 1
ATOM 840 O O . LEU A 1 110 ? -18.709 4.556 -6.480 1.00 78.62 110 LEU A O 1
ATOM 844 N N . PRO A 1 111 ? -20.256 4.991 -8.046 1.00 69.12 111 PRO A N 1
ATOM 845 C CA . PRO A 1 111 ? -19.698 4.075 -9.035 1.00 69.12 111 PRO A CA 1
ATOM 846 C C . PRO A 1 111 ? -18.471 4.716 -9.696 1.00 69.12 111 PRO A C 1
ATOM 848 O O . PRO A 1 111 ? -18.519 5.137 -10.850 1.00 69.12 111 PRO A O 1
ATOM 851 N N . ILE A 1 112 ? -17.390 4.864 -8.934 1.00 64.94 112 ILE A N 1
ATOM 852 C CA . ILE A 1 112 ? -16.098 5.347 -9.420 1.00 64.94 112 ILE A CA 1
ATOM 853 C C . ILE A 1 112 ? -15.153 4.147 -9.464 1.00 64.94 112 ILE A C 1
ATOM 855 O O . ILE A 1 112 ? -14.474 3.833 -8.491 1.00 64.94 112 ILE A O 1
ATOM 859 N N . THR A 1 113 ? -15.173 3.457 -10.601 1.00 54.91 113 THR A N 1
ATOM 860 C CA . THR A 1 113 ? -14.176 2.467 -11.028 1.00 54.91 113 THR A CA 1
ATOM 861 C C . THR A 1 113 ? -13.882 2.715 -12.492 1.00 54.91 113 THR A C 1
ATOM 863 O O . THR A 1 113 ? -14.872 2.711 -13.264 1.00 54.91 113 THR A O 1
#